Protein AF-A0A956AU16-F1 (afdb_monomer_lite)

Radius of gyration: 23.47 Å; chains: 1; bounding box: 39×71×50 Å

Foldseek 3Di:
DDDDDDDDDPDDPPPPPPDDDDDLAPAQVLVCVPPVVVSVVCCPDCQVVLQVPDDPVLLVDCVNCVRQAPDVVVVGGGNHPCVPVNRCNPQSDCCRVVPDD

Sequence (101 aa):
MRCTLPSLFALTLLSAAGAAVASDYIGVRQCKSCHEQAYKQWKQTPHARAAERLGPAERRDPRCTACHSTAVDDGLEGVQCEACHGPGRYYWPDAVMRDGH

pLDDT: mean 86.46, std 15.8, range [43.66, 98.5]

Structure (mmCIF, N/CA/C/O backbone):
data_AF-A0A956AU16-F1
#
_entry.id   AF-A0A956AU16-F1
#
loop_
_atom_site.group_PDB
_atom_site.id
_atom_site.type_symbol
_atom_site.label_atom_id
_atom_site.label_alt_id
_atom_site.label_comp_id
_atom_site.label_asym_id
_atom_site.label_entity_id
_atom_site.label_seq_id
_atom_site.pdbx_PDB_ins_code
_atom_site.Cartn_x
_atom_site.Cartn_y
_atom_site.Cartn_z
_atom_site.occupancy
_atom_site.B_iso_or_equiv
_atom_site.auth_seq_id
_atom_site.auth_comp_id
_atom_site.auth_asym_id
_atom_site.auth_atom_id
_atom_site.pdbx_PDB_model_num
ATOM 1 N N . MET A 1 1 ? -14.971 -65.635 -38.516 1.00 43.66 1 MET A N 1
ATOM 2 C CA . MET A 1 1 ? -13.905 -64.617 -38.400 1.00 43.66 1 MET A CA 1
ATOM 3 C C . MET A 1 1 ? -14.539 -63.367 -37.803 1.00 43.66 1 MET A C 1
ATOM 5 O O . MET A 1 1 ? -15.300 -62.704 -38.491 1.00 43.66 1 MET A O 1
ATOM 9 N N . ARG A 1 2 ? -14.381 -63.136 -36.495 1.00 48.81 2 ARG A N 1
ATOM 10 C CA . ARG A 1 2 ? -14.973 -61.996 -35.776 1.00 48.81 2 ARG A CA 1
ATOM 11 C C . ARG A 1 2 ? -13.819 -61.186 -35.188 1.00 48.81 2 ARG A C 1
ATOM 13 O O . ARG A 1 2 ? -13.165 -61.653 -34.265 1.00 48.81 2 ARG A O 1
ATOM 20 N N . CYS A 1 3 ? -13.547 -60.027 -35.779 1.00 45.09 3 CYS A N 1
ATOM 21 C CA . CYS A 1 3 ? -12.613 -59.036 -35.252 1.00 45.09 3 CYS A CA 1
ATOM 22 C C . CYS A 1 3 ? -13.258 -58.351 -34.044 1.00 45.09 3 CYS A C 1
ATOM 24 O O . CYS A 1 3 ? -14.207 -57.588 -34.202 1.00 45.09 3 CYS A O 1
ATOM 26 N N . THR A 1 4 ? -12.758 -58.623 -32.844 1.00 57.19 4 THR A N 1
ATOM 27 C CA . THR A 1 4 ? -13.057 -57.840 -31.641 1.00 57.19 4 THR A CA 1
ATOM 28 C C . THR A 1 4 ? -12.041 -56.705 -31.533 1.00 57.19 4 THR A C 1
ATOM 30 O O . THR A 1 4 ? -10.887 -56.941 -31.183 1.00 57.19 4 THR A O 1
ATOM 33 N N . LEU A 1 5 ? -12.459 -55.481 -31.863 1.00 54.22 5 LEU A N 1
ATOM 34 C CA . LEU A 1 5 ? -11.706 -54.253 -31.588 1.00 54.22 5 LEU A CA 1
ATOM 35 C C . LEU A 1 5 ? -11.885 -53.889 -30.105 1.00 54.22 5 LEU A C 1
ATOM 37 O O . LEU A 1 5 ? -13.030 -53.750 -29.667 1.00 54.22 5 LEU A O 1
ATOM 41 N N . PRO A 1 6 ? -10.810 -53.739 -29.312 1.00 56.31 6 PRO A N 1
ATOM 42 C CA . PRO A 1 6 ? -10.947 -53.293 -27.941 1.00 56.31 6 PRO A CA 1
ATOM 43 C C . PRO A 1 6 ? -11.197 -51.784 -27.922 1.00 56.31 6 PRO A C 1
ATOM 45 O O . PRO A 1 6 ? -10.434 -50.997 -28.473 1.00 56.31 6 PRO A O 1
ATOM 48 N N . SER A 1 7 ? -12.299 -51.418 -27.272 1.00 67.44 7 SER A N 1
ATOM 49 C CA . SER A 1 7 ? -12.385 -50.340 -26.286 1.00 67.44 7 SER A CA 1
ATOM 50 C C . SER A 1 7 ? -11.389 -49.185 -26.465 1.00 67.44 7 SER A C 1
ATOM 52 O O . SER A 1 7 ? -10.341 -49.140 -25.825 1.00 67.44 7 SER A O 1
ATOM 54 N N . LEU A 1 8 ? -11.764 -48.207 -27.281 1.00 65.25 8 LEU A N 1
ATOM 55 C CA . LEU A 1 8 ? -11.154 -46.883 -27.318 1.00 65.25 8 LEU A CA 1
ATOM 56 C C . LEU A 1 8 ? -12.297 -45.879 -27.237 1.00 65.25 8 LEU A C 1
ATOM 58 O O . LEU A 1 8 ? -13.112 -45.844 -28.146 1.00 65.25 8 LEU A O 1
ATOM 62 N N . PHE A 1 9 ? -12.389 -45.162 -26.118 1.00 59.28 9 PHE A N 1
ATOM 63 C CA . PHE A 1 9 ? -12.759 -43.742 -25.991 1.00 59.28 9 PHE A CA 1
ATOM 64 C C . PHE A 1 9 ? -13.051 -43.431 -24.512 1.00 59.28 9 PHE A C 1
ATOM 66 O O . PHE A 1 9 ? -14.166 -43.125 -24.106 1.00 59.28 9 PHE A O 1
ATOM 73 N N . ALA A 1 10 ? -12.009 -43.520 -23.684 1.00 66.69 10 ALA A N 1
ATOM 74 C CA . ALA A 1 10 ? -11.927 -42.726 -22.465 1.00 66.69 10 ALA A CA 1
ATOM 75 C C . ALA A 1 10 ? -11.125 -41.461 -22.815 1.00 66.69 10 ALA A C 1
ATOM 77 O O . ALA A 1 10 ? -9.900 -41.474 -22.792 1.00 66.69 10 ALA A O 1
ATOM 78 N N . LEU A 1 11 ? -11.812 -40.404 -23.244 1.00 64.94 11 LEU A N 1
ATOM 79 C CA . LEU A 1 11 ? -11.274 -39.066 -23.536 1.00 64.94 11 LEU A CA 1
ATOM 80 C C . LEU A 1 11 ? -12.517 -38.156 -23.544 1.00 64.94 11 LEU A C 1
ATOM 82 O O . LEU A 1 11 ? -13.467 -38.469 -24.246 1.00 64.94 11 LEU A O 1
ATOM 86 N N . THR A 1 12 ? -12.689 -37.092 -22.769 1.00 63.06 12 THR A N 1
ATOM 87 C CA . THR A 1 12 ? -11.768 -36.107 -22.199 1.00 63.06 12 THR A CA 1
ATOM 88 C C . THR A 1 12 ? -12.483 -35.428 -21.024 1.00 63.06 12 THR A C 1
ATOM 90 O O . THR A 1 12 ? -13.544 -34.834 -21.220 1.00 63.06 12 THR A O 1
ATOM 93 N N . LEU A 1 13 ? -11.898 -35.439 -19.824 1.00 65.44 13 LEU A N 1
ATOM 94 C CA . LEU A 1 13 ? -12.198 -34.430 -18.804 1.00 65.44 13 LEU A CA 1
ATOM 95 C C . LEU A 1 13 ? -11.580 -33.111 -19.285 1.00 65.44 13 LEU A C 1
ATOM 97 O O . LEU A 1 13 ? -10.377 -32.897 -19.149 1.00 65.44 13 LEU A O 1
ATOM 101 N N . LEU A 1 14 ? -12.389 -32.255 -19.908 1.00 62.84 14 LEU A N 1
ATOM 102 C CA . LEU A 1 14 ? -11.989 -30.893 -20.238 1.00 62.84 14 LEU A CA 1
ATOM 103 C C . LEU A 1 14 ? -12.020 -30.068 -18.945 1.00 62.84 14 LEU A C 1
ATOM 105 O O . LEU A 1 14 ? -13.037 -29.476 -18.590 1.00 62.84 14 LEU A O 1
ATOM 109 N N . SER A 1 15 ? -10.909 -30.076 -18.208 1.00 66.06 15 SER A N 1
ATOM 110 C CA . SER A 1 15 ? -10.701 -29.166 -17.084 1.00 66.06 15 SER A CA 1
ATOM 111 C C . SER A 1 15 ? -10.636 -27.735 -17.608 1.00 66.06 15 SER A C 1
ATOM 113 O O . SER A 1 15 ? -9.607 -27.298 -18.122 1.00 66.06 15 SER A O 1
ATOM 115 N N . ALA A 1 16 ? -11.731 -26.991 -17.462 1.00 64.56 16 ALA A N 1
ATOM 116 C CA . ALA A 1 16 ? -11.729 -25.541 -17.578 1.00 64.56 16 ALA A CA 1
ATOM 117 C C . ALA A 1 16 ? -11.035 -24.952 -16.338 1.00 64.56 16 ALA A C 1
ATOM 119 O O . ALA A 1 16 ? -11.681 -24.514 -15.388 1.00 64.56 16 ALA A O 1
ATOM 120 N N . ALA A 1 17 ? -9.703 -24.986 -16.320 1.00 63.78 17 ALA A N 1
ATOM 121 C CA . ALA A 1 17 ? -8.941 -24.150 -15.407 1.00 63.78 17 ALA A CA 1
ATOM 122 C C . ALA A 1 17 ? -9.141 -22.700 -15.864 1.00 63.78 17 ALA A C 1
ATOM 124 O O . ALA A 1 17 ? -8.607 -22.289 -16.894 1.00 63.78 17 ALA A O 1
ATOM 125 N N . GLY A 1 18 ? -9.978 -21.948 -15.144 1.00 60.56 18 GLY A N 1
ATOM 126 C CA . GLY A 1 18 ? -10.123 -20.515 -15.368 1.00 60.56 18 GLY A CA 1
ATOM 127 C C . GLY A 1 18 ? -8.749 -19.857 -15.279 1.00 60.56 18 GLY A C 1
ATOM 128 O O . GLY A 1 18 ? -8.035 -20.046 -14.295 1.00 60.56 18 GLY A O 1
ATOM 129 N N . ALA A 1 19 ? -8.355 -19.134 -16.326 1.00 62.41 19 ALA A N 1
ATOM 130 C CA . ALA A 1 19 ? -7.108 -18.388 -16.322 1.00 62.41 19 ALA A CA 1
ATOM 131 C C . ALA A 1 19 ? -7.182 -17.328 -15.215 1.00 62.41 19 ALA A C 1
ATOM 133 O O . ALA A 1 19 ? -7.999 -16.410 -15.284 1.00 62.41 19 ALA A O 1
ATOM 134 N N . ALA A 1 20 ? -6.349 -17.469 -14.185 1.00 64.25 20 ALA A N 1
ATOM 135 C CA . ALA A 1 20 ? -6.142 -16.405 -13.217 1.00 64.25 20 ALA A CA 1
ATOM 136 C C . ALA A 1 20 ? -5.520 -15.215 -13.960 1.00 64.25 20 ALA A C 1
ATOM 138 O O . ALA A 1 20 ? -4.443 -15.339 -14.548 1.00 64.25 20 ALA A O 1
ATOM 139 N N . VAL A 1 21 ? -6.221 -14.082 -13.978 1.00 70.00 21 VAL A N 1
ATOM 140 C CA . VAL A 1 21 ? -5.677 -12.836 -14.521 1.00 70.00 21 VAL A CA 1
ATOM 141 C C . VAL A 1 21 ? -4.593 -12.369 -13.557 1.00 70.00 21 VAL A C 1
ATOM 143 O O . VAL A 1 21 ? -4.850 -12.204 -12.367 1.00 70.00 21 VAL A O 1
ATOM 146 N N . ALA A 1 22 ? -3.367 -12.215 -14.055 1.00 78.94 22 ALA A N 1
ATOM 147 C CA . ALA A 1 22 ? -2.280 -11.662 -13.260 1.00 78.94 22 ALA A CA 1
ATOM 148 C C . ALA A 1 22 ? -2.596 -10.200 -12.915 1.00 78.94 22 ALA A C 1
ATOM 150 O O . ALA A 1 22 ? -2.954 -9.432 -13.808 1.00 78.94 22 ALA A O 1
ATOM 151 N N . SER A 1 23 ? -2.466 -9.838 -11.637 1.00 91.06 23 SER A N 1
ATOM 152 C CA . SER A 1 23 ? -2.650 -8.460 -11.183 1.00 91.06 23 SER A CA 1
ATOM 153 C C . SER A 1 23 ? -1.584 -7.530 -11.748 1.00 91.06 23 SER A C 1
ATOM 155 O O . SER A 1 23 ? -0.447 -7.935 -12.016 1.00 91.06 23 SER A O 1
ATOM 157 N N . ASP A 1 24 ? -1.957 -6.260 -11.878 1.00 94.81 24 ASP A N 1
ATOM 158 C CA . ASP A 1 24 ? -1.024 -5.199 -12.223 1.00 94.81 24 ASP A CA 1
ATOM 159 C C . ASP A 1 24 ? -0.172 -4.739 -11.045 1.00 94.81 24 ASP A C 1
ATOM 161 O O . ASP A 1 24 ? 0.900 -4.153 -11.242 1.00 94.81 24 ASP A O 1
ATOM 165 N N . TYR A 1 25 ? -0.624 -5.049 -9.834 1.00 96.44 25 TYR A N 1
ATOM 166 C CA . TYR A 1 25 ? 0.092 -4.759 -8.614 1.00 96.44 25 TYR A CA 1
ATOM 167 C C . TYR A 1 25 ? 1.066 -5.887 -8.273 1.00 96.44 25 TYR A C 1
ATOM 169 O O . TYR A 1 25 ? 0.733 -7.071 -8.317 1.00 96.44 25 TYR A O 1
ATOM 177 N N . ILE A 1 26 ? 2.288 -5.519 -7.899 1.00 95.56 26 ILE A N 1
ATOM 178 C CA . ILE A 1 26 ? 3.347 -6.472 -7.537 1.00 95.56 26 ILE A CA 1
ATOM 179 C C . ILE A 1 26 ? 3.540 -6.581 -6.023 1.00 95.56 26 ILE A C 1
ATOM 181 O O . ILE A 1 26 ? 4.125 -7.554 -5.548 1.00 95.56 26 ILE A O 1
ATOM 185 N N . GLY A 1 27 ? 3.065 -5.592 -5.266 1.00 96.56 27 GLY A N 1
ATOM 186 C CA . GLY A 1 27 ? 3.232 -5.485 -3.829 1.00 96.56 27 GLY A CA 1
ATOM 187 C C . GLY A 1 27 ? 4.569 -4.876 -3.399 1.00 96.56 27 GLY A C 1
ATOM 188 O O . GLY A 1 27 ? 5.631 -5.041 -4.000 1.00 96.56 27 GLY A O 1
ATOM 189 N N . VAL A 1 28 ? 4.541 -4.218 -2.242 1.00 97.12 28 VAL A N 1
ATOM 190 C CA . VAL A 1 28 ? 5.674 -3.491 -1.643 1.00 97.12 28 VAL A CA 1
ATOM 191 C C . VAL A 1 28 ? 6.929 -4.343 -1.382 1.00 97.12 28 VAL A C 1
ATOM 193 O O . VAL A 1 28 ? 8.033 -3.810 -1.243 1.00 97.12 28 VAL A O 1
ATOM 196 N N . ARG A 1 29 ? 6.797 -5.676 -1.301 1.00 95.88 29 ARG A N 1
ATOM 197 C CA . ARG A 1 29 ? 7.941 -6.579 -1.081 1.00 95.88 29 ARG A CA 1
ATOM 198 C C . ARG A 1 29 ? 8.884 -6.616 -2.280 1.00 95.88 29 ARG A C 1
ATOM 200 O O . ARG A 1 29 ? 10.087 -6.744 -2.075 1.00 95.88 29 ARG A O 1
ATOM 207 N N . GLN A 1 30 ? 8.354 -6.467 -3.486 1.00 95.19 30 GLN A N 1
ATOM 208 C CA . GLN A 1 30 ? 9.117 -6.414 -4.722 1.00 95.19 30 GLN A CA 1
ATOM 209 C C . GLN A 1 30 ? 9.874 -5.088 -4.762 1.00 95.19 30 GLN A C 1
ATOM 211 O O . GLN A 1 30 ? 11.093 -5.078 -4.873 1.00 95.19 30 GLN A O 1
ATOM 216 N N . CYS A 1 31 ? 9.202 -3.974 -4.466 1.00 95.00 31 CYS A N 1
ATOM 217 C CA . CYS A 1 31 ? 9.851 -2.668 -4.341 1.00 95.00 31 CYS A CA 1
ATOM 218 C C . CYS A 1 31 ? 11.014 -2.689 -3.329 1.00 95.00 31 CYS A C 1
ATOM 220 O O . CYS A 1 31 ? 12.075 -2.120 -3.582 1.00 95.00 31 CYS A O 1
ATOM 222 N N . LYS A 1 32 ? 10.846 -3.376 -2.187 1.00 95.94 32 LYS A N 1
ATOM 223 C CA . LYS A 1 32 ? 11.864 -3.489 -1.127 1.00 95.94 32 LYS A CA 1
ATOM 224 C C . LYS A 1 32 ? 13.191 -4.071 -1.619 1.00 95.94 32 LYS A C 1
ATOM 226 O O . LYS A 1 32 ? 14.224 -3.678 -1.079 1.00 95.94 32 LYS A O 1
ATOM 231 N N . SER A 1 33 ? 13.196 -5.001 -2.579 1.00 93.19 33 SER A N 1
ATOM 232 C CA . SER A 1 33 ? 14.438 -5.681 -2.979 1.00 93.19 33 SER A CA 1
ATOM 233 C C . SER A 1 33 ? 15.463 -4.733 -3.600 1.00 93.19 33 SER A C 1
ATOM 235 O O . SER A 1 33 ? 16.656 -5.019 -3.546 1.00 93.19 33 SER A O 1
ATOM 237 N N . CYS A 1 34 ? 15.017 -3.598 -4.147 1.00 92.56 34 CYS A N 1
ATOM 238 C CA . CYS A 1 34 ? 15.891 -2.539 -4.659 1.00 92.56 34 CYS A CA 1
ATOM 239 C C . CYS A 1 34 ? 15.779 -1.231 -3.855 1.00 92.56 34 CYS A C 1
ATOM 241 O O . CYS A 1 34 ? 16.763 -0.508 -3.723 1.00 92.56 34 CYS A O 1
ATOM 243 N N . HIS A 1 35 ? 14.623 -0.947 -3.245 1.00 94.25 35 HIS A N 1
ATOM 244 C CA . HIS A 1 35 ? 14.350 0.276 -2.480 1.00 94.25 35 HIS A CA 1
ATOM 245 C C . HIS A 1 35 ? 14.214 0.017 -0.972 1.00 94.25 35 HIS A C 1
ATOM 247 O O . HIS A 1 35 ? 13.241 0.419 -0.330 1.00 94.25 35 HIS A O 1
ATOM 253 N N . GLU A 1 36 ? 15.203 -0.646 -0.372 1.00 97.06 36 GLU A N 1
ATOM 254 C CA . GLU A 1 36 ? 15.142 -1.052 1.038 1.00 97.06 36 GLU A CA 1
ATOM 255 C C . GLU A 1 36 ? 14.975 0.138 2.002 1.00 97.06 36 GLU A C 1
ATOM 257 O O . GLU A 1 36 ? 14.204 0.068 2.962 1.00 97.06 36 GLU A O 1
ATOM 262 N N . GLN A 1 37 ? 15.676 1.248 1.755 1.00 98.06 37 GLN A N 1
ATOM 263 C CA . GLN A 1 37 ? 15.613 2.432 2.618 1.00 98.06 37 GLN A CA 1
ATOM 264 C C . GLN A 1 37 ? 14.227 3.087 2.582 1.00 98.06 37 GLN A C 1
ATOM 266 O O . GLN A 1 37 ? 13.658 3.367 3.637 1.00 98.06 37 GLN A O 1
ATOM 271 N N . ALA A 1 38 ? 13.654 3.261 1.387 1.00 97.81 38 ALA A N 1
ATOM 272 C CA . ALA A 1 38 ? 12.303 3.791 1.226 1.00 97.81 38 ALA A CA 1
ATOM 273 C C . ALA A 1 38 ? 11.265 2.856 1.860 1.00 97.81 38 ALA A C 1
ATOM 275 O O . ALA A 1 38 ? 10.382 3.317 2.577 1.00 97.81 38 ALA A O 1
ATOM 276 N N . TYR A 1 39 ? 11.421 1.538 1.694 1.00 98.31 39 TYR A N 1
ATOM 277 C CA . TYR A 1 39 ? 10.575 0.552 2.365 1.00 98.31 39 TYR A CA 1
ATOM 278 C C . TYR A 1 39 ? 10.617 0.700 3.894 1.00 98.31 39 TYR A C 1
ATOM 280 O O . TYR A 1 39 ? 9.572 0.691 4.545 1.00 98.31 39 TYR A O 1
ATOM 288 N N . LYS A 1 40 ? 11.812 0.851 4.485 1.00 98.38 40 LYS A N 1
ATOM 289 C CA . LYS A 1 40 ? 11.971 1.034 5.939 1.00 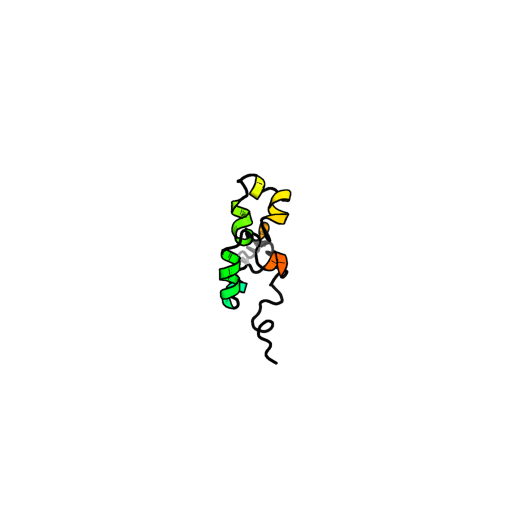98.38 40 LYS A CA 1
ATOM 290 C C . LYS A 1 40 ? 11.258 2.294 6.430 1.00 98.38 40 LYS A C 1
ATOM 292 O O . LYS A 1 40 ? 10.609 2.236 7.471 1.00 98.38 40 LYS A O 1
ATOM 297 N N . GLN A 1 41 ? 11.341 3.387 5.674 1.00 98.38 41 GLN A N 1
ATOM 298 C CA . GLN A 1 41 ? 10.642 4.634 5.990 1.00 98.38 41 GLN A CA 1
ATOM 299 C C . GLN A 1 41 ? 9.125 4.471 5.854 1.00 98.38 41 GLN A C 1
ATOM 301 O O . GLN A 1 41 ? 8.392 4.731 6.805 1.00 98.38 41 GLN A O 1
ATOM 306 N N . TRP A 1 42 ? 8.652 3.951 4.716 1.00 98.50 42 TRP A N 1
ATOM 307 C CA . TRP A 1 42 ? 7.235 3.683 4.467 1.00 98.50 42 TRP A CA 1
ATOM 308 C C . TRP A 1 42 ? 6.618 2.830 5.578 1.00 98.50 42 TRP A C 1
ATOM 310 O O . TRP A 1 42 ? 5.568 3.192 6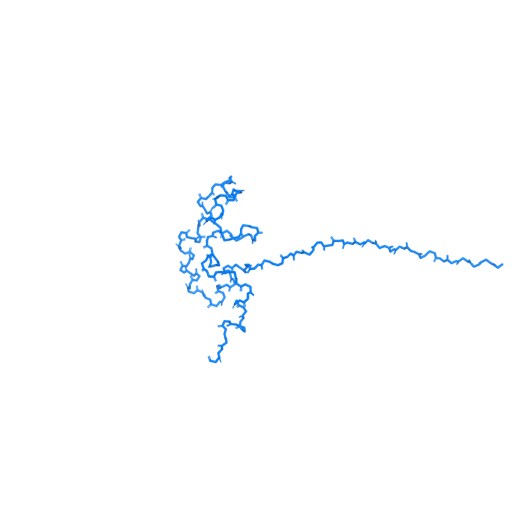.104 1.00 98.50 42 TRP A O 1
ATOM 320 N N . LYS A 1 43 ? 7.298 1.761 6.014 1.00 97.88 43 LYS A N 1
ATOM 321 C CA . LYS A 1 43 ? 6.806 0.842 7.053 1.00 97.88 43 LYS A CA 1
ATOM 322 C C . LYS A 1 43 ? 6.505 1.539 8.389 1.00 97.88 43 LYS A C 1
ATOM 324 O O . LYS A 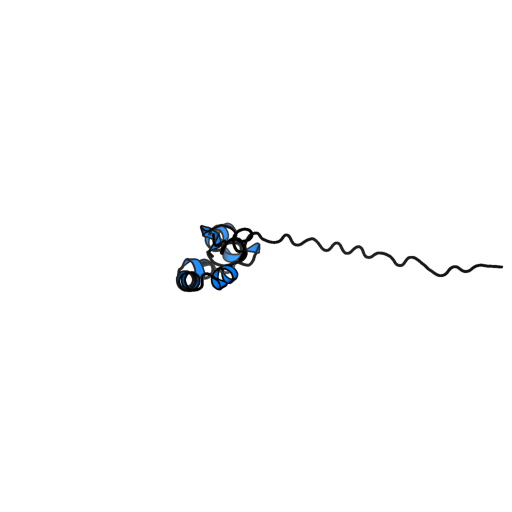1 43 ? 5.703 1.042 9.175 1.00 97.88 43 LYS A O 1
ATOM 329 N N . GLN A 1 44 ? 7.136 2.679 8.662 1.00 97.81 44 GLN A N 1
ATOM 330 C CA . GLN A 1 44 ? 6.905 3.457 9.881 1.00 97.81 44 GLN A CA 1
ATOM 331 C C . GLN A 1 44 ? 5.718 4.423 9.757 1.00 97.81 44 GLN A C 1
ATOM 333 O O . GLN A 1 44 ? 5.228 4.937 10.764 1.00 97.81 44 GLN A O 1
ATOM 338 N N . THR A 1 45 ? 5.213 4.659 8.548 1.00 98.12 45 THR A N 1
ATOM 339 C CA . THR A 1 45 ? 4.125 5.610 8.306 1.00 98.12 45 THR A CA 1
ATOM 340 C C . THR A 1 45 ? 2.757 5.058 8.736 1.00 98.12 45 THR A C 1
ATOM 342 O O . THR A 1 45 ? 2.580 3.845 8.893 1.00 98.12 45 THR A O 1
ATOM 345 N N . PRO A 1 46 ? 1.750 5.931 8.914 1.00 98.38 46 PRO A N 1
ATOM 346 C CA . PRO A 1 46 ? 0.356 5.511 9.031 1.00 98.38 46 PRO A CA 1
ATOM 347 C C . PRO A 1 46 ? -0.166 4.795 7.779 1.00 98.38 46 PRO A C 1
ATOM 349 O O . PRO A 1 46 ? -1.004 3.914 7.907 1.00 98.38 46 PRO A O 1
ATOM 352 N N . HIS A 1 47 ? 0.347 5.123 6.589 1.00 98.06 47 HIS A N 1
ATOM 353 C CA . HIS A 1 47 ? -0.064 4.501 5.326 1.00 98.06 47 HIS A CA 1
ATOM 354 C C . HIS A 1 47 ? 0.223 2.999 5.291 1.00 98.06 47 HIS A C 1
ATOM 356 O O . HIS A 1 47 ? -0.678 2.214 4.998 1.00 98.06 47 HIS A O 1
ATOM 362 N N . ALA A 1 48 ? 1.416 2.580 5.719 1.00 98.12 48 ALA A N 1
ATOM 363 C CA . ALA A 1 48 ? 1.739 1.158 5.853 1.00 98.12 48 ALA A CA 1
ATOM 364 C C . ALA A 1 48 ? 0.818 0.409 6.832 1.00 98.12 48 ALA A C 1
ATOM 366 O O . ALA A 1 48 ? 0.645 -0.799 6.716 1.00 98.12 48 ALA A O 1
ATOM 367 N N . ARG A 1 49 ? 0.220 1.133 7.784 1.00 97.56 49 ARG A N 1
ATOM 368 C CA . ARG A 1 49 ? -0.644 0.608 8.848 1.00 97.56 49 ARG A CA 1
ATOM 369 C C . ARG A 1 49 ? -2.117 0.965 8.644 1.00 97.56 49 ARG A C 1
ATOM 371 O O . ARG A 1 49 ? -2.920 0.808 9.560 1.00 97.56 49 ARG A O 1
ATOM 378 N N . ALA A 1 50 ? -2.499 1.463 7.466 1.0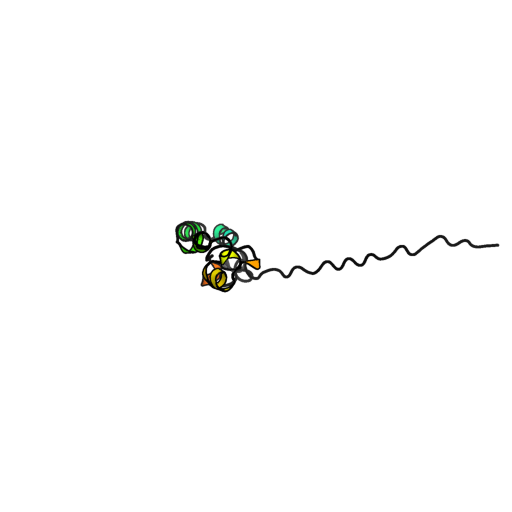0 98.12 50 ALA A N 1
ATOM 379 C CA . ALA A 1 50 ? -3.834 2.019 7.254 1.00 98.12 50 ALA A CA 1
ATOM 380 C C . ALA A 1 50 ? -4.938 0.977 7.499 1.00 98.12 50 ALA A C 1
ATOM 382 O O . ALA A 1 50 ? -5.935 1.288 8.152 1.00 98.12 50 ALA A O 1
ATOM 383 N N . ALA A 1 51 ? -4.731 -0.271 7.069 1.00 96.62 51 ALA A N 1
ATOM 384 C CA . ALA A 1 51 ? -5.677 -1.368 7.278 1.00 96.62 51 ALA A CA 1
ATOM 385 C C . ALA A 1 51 ? -5.848 -1.764 8.759 1.00 96.62 51 ALA A C 1
ATOM 387 O O . ALA A 1 51 ? -6.897 -2.282 9.141 1.00 96.62 51 ALA A O 1
ATOM 388 N N . GLU A 1 52 ? -4.866 -1.476 9.623 1.00 96.81 52 GLU A N 1
ATOM 389 C CA . GLU A 1 52 ? -4.957 -1.747 11.067 1.00 96.81 52 GLU A CA 1
ATOM 390 C C . GLU A 1 52 ? -6.026 -0.883 11.749 1.00 96.81 52 GLU A C 1
ATOM 392 O O . GLU A 1 52 ? -6.523 -1.243 12.813 1.00 96.81 52 GLU A O 1
ATOM 397 N N . ARG A 1 53 ? -6.405 0.245 11.132 1.00 97.12 53 ARG A N 1
ATOM 398 C CA . ARG A 1 53 ? -7.467 1.130 11.630 1.00 97.12 53 ARG A CA 1
ATOM 399 C C . ARG A 1 53 ? -8.873 0.637 11.310 1.00 97.12 53 ARG A C 1
ATOM 401 O O . ARG A 1 53 ? -9.814 1.183 11.870 1.00 97.12 53 ARG A O 1
ATOM 408 N N . LEU A 1 54 ? -9.003 -0.361 10.436 1.00 97.25 54 LEU A N 1
ATOM 409 C CA . LEU A 1 54 ? -10.291 -0.912 10.042 1.00 97.25 54 LEU A CA 1
ATOM 410 C C . LEU A 1 54 ? -10.670 -2.118 10.901 1.00 97.25 54 LEU A C 1
ATOM 412 O O . LEU A 1 54 ? -9.895 -3.075 11.048 1.00 97.25 54 LEU A O 1
ATOM 416 N N . GLY A 1 55 ? -11.906 -2.102 11.391 1.00 97.44 55 GLY A N 1
ATOM 417 C CA . GLY A 1 55 ? -12.561 -3.250 11.996 1.00 97.44 55 GLY A CA 1
ATOM 418 C C . GLY A 1 55 ? -12.946 -4.326 10.965 1.00 97.44 55 GLY A C 1
ATOM 419 O O . GLY A 1 55 ? -12.904 -4.099 9.753 1.00 97.44 55 GLY A O 1
ATOM 420 N N . PRO A 1 56 ? -13.375 -5.521 11.412 1.00 95.50 56 PRO A N 1
ATOM 421 C CA . PRO A 1 56 ? -13.647 -6.648 10.513 1.00 95.50 56 PRO A CA 1
ATOM 422 C C . PRO A 1 56 ? -14.750 -6.405 9.474 1.00 95.50 56 PRO A C 1
ATOM 424 O O . PRO A 1 56 ? -14.750 -7.037 8.419 1.00 95.50 56 PRO A O 1
ATOM 427 N N . ALA A 1 57 ? -15.742 -5.563 9.773 1.00 97.06 57 ALA A N 1
ATOM 428 C CA . ALA A 1 57 ? -16.782 -5.206 8.806 1.00 97.06 57 ALA A CA 1
ATOM 429 C C . ALA A 1 57 ? -16.231 -4.248 7.737 1.00 97.06 57 ALA A C 1
ATOM 431 O O . ALA A 1 57 ? -16.403 -4.491 6.549 1.00 97.06 57 ALA A O 1
ATOM 432 N N . GLU A 1 58 ? -15.488 -3.228 8.163 1.00 97.62 58 GLU A N 1
ATOM 433 C CA . GLU A 1 58 ? -14.911 -2.195 7.296 1.00 97.62 58 GLU A CA 1
ATOM 434 C C . GLU A 1 58 ? -13.861 -2.760 6.335 1.00 97.62 58 GLU A C 1
ATOM 436 O O . GLU A 1 58 ? -13.793 -2.345 5.185 1.00 97.62 58 GLU A O 1
ATOM 441 N N . ARG A 1 59 ? -13.091 -3.774 6.751 1.00 94.31 59 ARG A N 1
ATOM 442 C CA . ARG A 1 59 ? -12.144 -4.475 5.859 1.00 94.31 59 ARG A CA 1
ATOM 443 C C . ARG A 1 59 ? -12.807 -5.171 4.668 1.00 94.31 59 ARG A C 1
ATOM 445 O O . ARG A 1 59 ? -12.114 -5.541 3.730 1.00 94.31 59 ARG A O 1
ATOM 452 N N . ARG A 1 60 ? -14.125 -5.377 4.714 1.00 93.19 60 ARG A N 1
ATOM 453 C CA . ARG A 1 60 ? -14.924 -5.968 3.630 1.00 93.19 60 ARG A CA 1
ATOM 454 C C . ARG A 1 60 ? -15.782 -4.932 2.905 1.00 93.19 60 ARG A C 1
ATOM 456 O O . ARG A 1 60 ? -16.516 -5.299 1.995 1.00 93.19 60 ARG A O 1
ATOM 463 N N . ASP A 1 61 ? -15.711 -3.666 3.309 1.00 96.94 61 ASP A N 1
ATOM 464 C CA . ASP A 1 61 ? -16.491 -2.583 2.727 1.00 96.94 61 ASP A CA 1
ATOM 465 C C . ASP A 1 61 ? -15.629 -1.786 1.733 1.00 96.94 61 ASP A C 1
ATOM 467 O O . ASP A 1 61 ? -14.684 -1.109 2.156 1.00 96.94 61 ASP A O 1
ATOM 471 N N . PRO A 1 62 ? -15.957 -1.804 0.426 1.00 96.38 62 PRO A N 1
ATOM 472 C CA . PRO A 1 62 ? -15.228 -1.053 -0.594 1.00 96.38 62 PRO A CA 1
ATOM 473 C C . PRO A 1 62 ? -15.090 0.440 -0.289 1.00 96.38 62 PRO A C 1
ATOM 475 O O . PRO A 1 62 ? -14.110 1.065 -0.685 1.00 96.38 62 PRO A O 1
ATOM 478 N N . ARG A 1 63 ? -16.039 1.027 0.453 1.00 97.69 63 ARG A N 1
ATOM 479 C CA . ARG A 1 63 ? -15.995 2.446 0.840 1.00 97.69 63 ARG A CA 1
ATOM 480 C C . ARG A 1 63 ? -14.826 2.755 1.773 1.00 97.69 63 ARG A C 1
ATOM 482 O O . ARG A 1 63 ? -14.327 3.875 1.773 1.00 97.69 63 ARG A O 1
ATOM 489 N N . CYS A 1 64 ? -14.398 1.776 2.566 1.00 97.88 64 CYS A N 1
ATOM 490 C CA . CYS A 1 64 ? -13.263 1.893 3.474 1.00 97.88 64 CYS A CA 1
ATOM 491 C C . CYS A 1 64 ? -11.970 1.450 2.784 1.00 97.88 64 CYS A C 1
ATOM 493 O O . CYS A 1 64 ? -10.936 2.118 2.882 1.00 97.88 64 CYS A O 1
ATOM 495 N N . THR A 1 65 ? -12.017 0.324 2.071 1.00 96.31 65 THR A N 1
ATOM 496 C CA . THR A 1 65 ? -10.822 -0.269 1.466 1.00 96.31 65 THR A CA 1
ATOM 497 C C . THR A 1 65 ? -10.288 0.533 0.286 1.00 96.31 65 THR A C 1
ATOM 499 O O . THR A 1 65 ? -9.081 0.500 0.072 1.00 96.31 65 THR A O 1
ATOM 502 N N . ALA A 1 66 ? -11.123 1.346 -0.375 1.00 95.62 66 ALA A N 1
ATOM 503 C CA . ALA A 1 66 ? -10.692 2.298 -1.402 1.00 95.62 66 ALA A CA 1
ATOM 504 C C . ALA A 1 66 ? -9.588 3.266 -0.932 1.00 95.62 66 ALA A C 1
ATOM 506 O O . ALA A 1 66 ? -8.826 3.764 -1.755 1.00 95.62 66 ALA A O 1
ATOM 507 N N . CYS A 1 67 ? -9.494 3.531 0.378 1.00 97.00 67 CYS A N 1
ATOM 508 C CA . CYS A 1 67 ? -8.479 4.421 0.952 1.00 97.00 67 CYS A CA 1
ATOM 509 C C . CYS A 1 67 ? -7.494 3.707 1.889 1.00 97.00 67 CYS A C 1
ATOM 511 O O . CYS A 1 67 ? -6.392 4.200 2.111 1.00 97.00 67 CYS A O 1
ATOM 513 N N . HIS A 1 68 ? -7.881 2.582 2.492 1.00 97.88 68 HIS A N 1
ATOM 514 C CA . HIS A 1 68 ? -7.083 1.896 3.520 1.00 97.88 68 HIS A CA 1
ATOM 515 C C . HIS A 1 68 ? -6.322 0.665 3.005 1.00 97.88 68 HIS A C 1
ATOM 517 O O . HIS A 1 68 ? -5.648 -0.020 3.780 1.00 97.88 68 HIS A O 1
ATOM 523 N N . SER A 1 69 ? -6.414 0.384 1.709 1.00 97.12 69 SER A N 1
ATOM 524 C CA . SER A 1 69 ? -5.701 -0.683 1.014 1.00 97.12 69 SER A CA 1
ATOM 525 C C . SER A 1 69 ? -5.323 -0.209 -0.388 1.00 97.12 69 SER A C 1
ATOM 527 O O . SER A 1 69 ? -5.976 0.667 -0.947 1.00 97.12 69 SER A O 1
ATOM 529 N N . THR A 1 70 ? -4.253 -0.766 -0.950 1.00 97.38 70 THR A N 1
ATOM 530 C CA . THR A 1 70 ? -3.882 -0.522 -2.348 1.00 97.38 70 THR A CA 1
ATOM 531 C C . THR A 1 70 ? -4.678 -1.397 -3.305 1.00 97.38 70 THR A C 1
ATOM 533 O O . THR A 1 70 ? -5.164 -0.894 -4.311 1.00 97.38 70 THR A O 1
ATOM 536 N N . ALA A 1 71 ? -4.820 -2.686 -2.992 1.00 95.56 71 ALA A N 1
ATOM 537 C CA . ALA A 1 71 ? -5.597 -3.628 -3.789 1.00 95.56 71 ALA A CA 1
ATOM 538 C C . ALA A 1 71 ? -6.018 -4.818 -2.915 1.00 95.56 71 ALA A C 1
ATOM 540 O O . ALA A 1 71 ? -5.234 -5.734 -2.659 1.00 95.56 71 ALA A O 1
ATOM 541 N N . VAL A 1 72 ? -7.251 -4.789 -2.404 1.00 93.00 72 VAL A N 1
ATOM 542 C CA . VAL A 1 72 ? -7.757 -5.825 -1.484 1.00 93.00 72 VAL A CA 1
ATOM 543 C C . VAL A 1 72 ? -7.864 -7.197 -2.132 1.00 93.00 72 VAL A C 1
ATOM 545 O O . VAL A 1 72 ? -7.537 -8.191 -1.486 1.00 93.00 72 VAL A O 1
ATOM 548 N N . ASP A 1 73 ? -8.253 -7.244 -3.404 1.00 91.62 73 ASP A N 1
ATOM 549 C CA . ASP A 1 73 ? -8.411 -8.495 -4.150 1.00 91.62 73 ASP A CA 1
ATOM 550 C C . ASP A 1 73 ? -7.059 -9.190 -4.390 1.00 91.62 73 ASP A C 1
ATOM 552 O O . ASP A 1 73 ? -6.997 -10.412 -4.506 1.00 91.62 73 ASP A O 1
ATOM 556 N N . ASP A 1 74 ? -5.966 -8.422 -4.339 1.00 93.44 74 ASP A N 1
ATOM 557 C CA . ASP A 1 74 ? -4.584 -8.905 -4.427 1.00 93.44 74 ASP A CA 1
ATOM 558 C C . ASP A 1 74 ? -3.947 -9.169 -3.051 1.00 93.44 74 ASP A C 1
ATOM 560 O O . ASP A 1 74 ? -2.758 -9.485 -2.943 1.00 93.44 74 ASP A O 1
ATOM 564 N N . GLY A 1 75 ? -4.712 -9.010 -1.966 1.00 93.31 75 GLY A N 1
ATOM 565 C CA . GLY A 1 75 ? -4.212 -9.132 -0.596 1.00 93.31 75 GLY A CA 1
ATOM 566 C C . GLY A 1 75 ? -3.243 -8.015 -0.189 1.00 93.31 75 GLY A C 1
ATOM 567 O O . GLY A 1 75 ? -2.464 -8.177 0.755 1.00 93.31 75 GLY A O 1
ATOM 568 N N . LEU A 1 76 ? -3.261 -6.876 -0.889 1.00 96.12 76 LEU A N 1
ATOM 569 C CA . LEU A 1 76 ? -2.390 -5.733 -0.626 1.00 96.12 76 LEU A CA 1
ATOM 570 C C . LEU A 1 76 ? -3.026 -4.786 0.393 1.00 96.12 76 LEU A C 1
ATOM 572 O O . LEU A 1 76 ? -3.523 -3.702 0.073 1.00 96.12 76 LEU A O 1
ATOM 576 N N . GLU A 1 77 ? -2.996 -5.208 1.654 1.00 94.56 77 GLU A N 1
ATOM 577 C CA . GLU A 1 77 ? -3.435 -4.393 2.787 1.00 94.56 77 GLU A CA 1
ATOM 578 C C . GLU A 1 77 ? -2.533 -3.164 3.000 1.00 94.56 77 GLU A C 1
ATOM 580 O O . GLU A 1 77 ? -1.328 -3.188 2.717 1.00 94.56 77 GLU A O 1
ATOM 585 N N . GLY A 1 78 ? -3.128 -2.092 3.535 1.00 97.31 78 GLY A N 1
ATOM 586 C CA . GLY A 1 78 ? -2.463 -0.809 3.749 1.00 97.31 78 GLY A CA 1
ATOM 587 C C . GLY A 1 78 ? -2.276 -0.009 2.459 1.00 97.31 78 GLY A C 1
ATOM 588 O O . GLY A 1 78 ? -2.410 -0.524 1.352 1.00 97.31 78 GLY A O 1
ATOM 589 N N . VAL A 1 79 ? -1.943 1.271 2.603 1.00 98.31 79 VAL A N 1
ATOM 590 C CA . VAL A 1 79 ? -1.567 2.130 1.475 1.00 98.31 79 VAL A CA 1
ATOM 591 C C . VAL A 1 79 ? -0.099 1.850 1.151 1.00 98.31 79 VAL A C 1
ATOM 593 O O . VAL A 1 79 ? 0.812 2.367 1.804 1.00 98.31 79 VAL A O 1
ATOM 596 N N . GLN A 1 80 ? 0.130 0.959 0.190 1.00 98.06 80 GLN A N 1
ATOM 597 C CA . GLN A 1 80 ? 1.446 0.544 -0.297 1.00 98.06 80 GLN A CA 1
ATOM 598 C C . GLN A 1 80 ? 2.038 1.548 -1.296 1.00 98.06 80 GLN A C 1
ATOM 600 O O . GLN A 1 80 ? 1.429 2.562 -1.628 1.00 98.06 80 GLN A O 1
ATOM 605 N N . CYS A 1 81 ? 3.248 1.260 -1.789 1.00 97.94 81 CYS A N 1
ATOM 606 C CA . CYS A 1 81 ? 3.952 2.095 -2.767 1.00 97.94 81 CYS A CA 1
ATOM 607 C C . CYS A 1 81 ? 3.088 2.404 -3.997 1.00 97.94 81 CYS A C 1
ATOM 609 O O . CYS A 1 81 ? 3.035 3.539 -4.460 1.00 97.94 81 CYS A O 1
ATOM 611 N N . GLU A 1 82 ? 2.391 1.390 -4.500 1.00 97.56 82 GLU A N 1
ATOM 612 C CA . GLU A 1 82 ? 1.680 1.433 -5.779 1.00 97.56 82 GLU A CA 1
ATOM 613 C C . GLU A 1 82 ? 0.378 2.247 -5.724 1.00 97.56 82 GLU A C 1
ATOM 615 O O . GLU A 1 82 ? -0.151 2.619 -6.767 1.00 97.56 82 GLU A O 1
ATOM 620 N N . ALA A 1 83 ? -0.101 2.621 -4.529 1.00 97.12 83 ALA A N 1
ATOM 621 C CA . ALA A 1 83 ? -1.185 3.598 -4.393 1.00 97.12 83 ALA A CA 1
ATOM 622 C C . ALA A 1 83 ? -0.762 5.015 -4.825 1.00 97.12 83 ALA A C 1
ATOM 624 O O . ALA A 1 83 ? -1.608 5.809 -5.224 1.00 97.12 83 ALA A O 1
ATOM 625 N N . CYS A 1 84 ? 0.538 5.329 -4.755 1.00 97.19 84 CYS A N 1
ATOM 626 C CA . CYS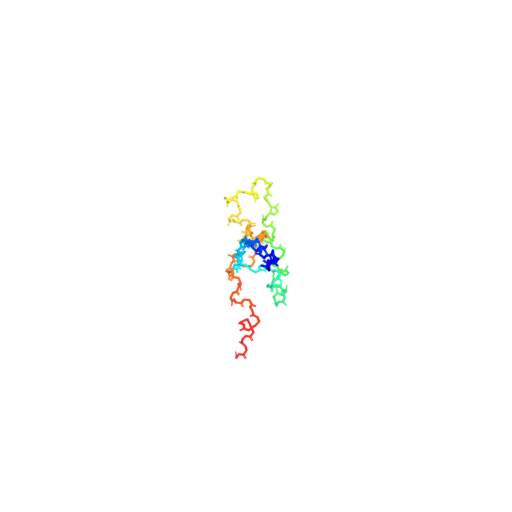 A 1 84 ? 1.086 6.621 -5.181 1.00 97.19 84 CYS A CA 1
ATOM 627 C C . CYS A 1 84 ? 1.933 6.511 -6.457 1.00 97.19 84 CYS A C 1
ATOM 629 O O . CYS A 1 84 ? 1.935 7.428 -7.270 1.00 97.19 84 CYS A O 1
ATOM 631 N N . HIS A 1 85 ? 2.666 5.408 -6.626 1.00 95.38 85 HIS A N 1
ATOM 632 C CA . HIS A 1 85 ? 3.591 5.195 -7.747 1.00 95.38 85 HIS A CA 1
ATOM 633 C C . HIS A 1 85 ? 2.963 4.451 -8.936 1.00 95.38 85 HIS A C 1
ATOM 635 O O . HIS A 1 85 ? 3.616 4.283 -9.962 1.00 95.38 85 HIS A O 1
ATOM 641 N N . GLY A 1 86 ? 1.698 4.047 -8.813 1.00 95.25 86 GLY A N 1
ATOM 642 C CA . GLY A 1 86 ? 1.004 3.232 -9.802 1.00 95.25 86 GLY A CA 1
ATOM 643 C C . GLY A 1 86 ? 1.381 1.745 -9.727 1.00 95.25 86 GLY A C 1
ATOM 644 O O . GLY A 1 86 ? 2.275 1.373 -8.966 1.00 95.25 86 GLY A O 1
ATOM 645 N N . PRO A 1 87 ? 0.686 0.881 -10.487 1.00 95.94 87 PRO A N 1
ATOM 646 C CA . PRO A 1 87 ? 0.934 -0.559 -10.487 1.00 95.94 87 PRO A CA 1
ATOM 647 C C . PRO A 1 87 ? 2.296 -0.913 -11.096 1.00 95.94 87 PRO A C 1
ATOM 649 O O . PRO A 1 87 ? 2.650 -0.462 -12.189 1.00 95.94 87 PRO A O 1
ATOM 652 N N . GLY A 1 88 ? 3.061 -1.747 -10.395 1.00 94.94 88 GLY A N 1
ATOM 653 C CA . GLY A 1 88 ? 4.467 -2.005 -10.678 1.00 94.94 88 GLY A CA 1
ATOM 654 C C . GLY A 1 88 ? 4.755 -2.936 -11.849 1.00 94.94 88 GLY A C 1
ATOM 655 O O . GLY A 1 88 ? 5.901 -2.968 -12.293 1.00 94.94 88 GLY A O 1
ATOM 656 N N . ARG A 1 89 ? 3.773 -3.685 -12.376 1.00 93.94 89 ARG A N 1
ATOM 657 C CA . ARG A 1 89 ? 4.021 -4.811 -13.308 1.00 93.94 89 ARG A CA 1
ATOM 658 C C . ARG A 1 89 ? 4.960 -4.499 -14.480 1.00 93.94 89 ARG A C 1
ATOM 660 O O . ARG A 1 89 ? 5.682 -5.388 -14.921 1.00 93.94 89 ARG A O 1
ATOM 667 N N . TYR A 1 90 ? 4.938 -3.267 -14.989 1.00 89.62 90 TYR A N 1
ATOM 668 C CA . TYR A 1 90 ? 5.680 -2.876 -16.188 1.00 89.62 90 TYR A CA 1
ATOM 669 C C . TYR A 1 90 ? 6.997 -2.172 -15.897 1.00 89.62 90 TYR A C 1
ATOM 671 O O . TYR A 1 90 ? 7.880 -2.212 -16.746 1.00 89.62 90 TYR A O 1
ATOM 679 N N . TYR A 1 91 ? 7.136 -1.535 -14.733 1.00 89.19 91 TYR A N 1
ATOM 680 C CA . TYR A 1 91 ? 8.338 -0.769 -14.419 1.00 89.19 91 TYR A CA 1
ATOM 681 C C . TYR A 1 91 ? 9.225 -1.441 -13.381 1.00 89.19 91 TYR A C 1
ATOM 683 O O . TYR A 1 91 ? 10.402 -1.159 -13.377 1.00 89.19 91 TYR A O 1
ATOM 691 N N . TRP A 1 92 ? 8.723 -2.351 -12.541 1.00 89.62 92 TRP A N 1
ATOM 692 C CA . TRP A 1 92 ? 9.550 -3.078 -11.569 1.00 89.62 92 TRP A CA 1
ATOM 693 C C . TRP A 1 92 ? 10.697 -3.920 -12.143 1.00 89.62 92 TRP A C 1
ATOM 695 O O . TRP A 1 92 ? 11.707 -4.026 -11.439 1.00 89.62 92 TRP A O 1
ATOM 705 N N . PRO A 1 93 ? 10.566 -4.574 -13.320 1.00 88.69 93 PRO A N 1
ATOM 706 C CA . PRO A 1 93 ? 11.611 -5.455 -13.814 1.00 88.69 93 PRO A CA 1
ATOM 707 C C . PRO A 1 93 ? 12.974 -4.769 -13.827 1.00 88.69 93 PRO A C 1
ATOM 709 O O . PRO A 1 93 ? 13.096 -3.584 -14.133 1.00 88.69 93 PRO A O 1
ATOM 712 N N . ASP A 1 94 ? 14.006 -5.541 -13.500 1.00 84.31 94 ASP A N 1
ATOM 713 C CA . ASP A 1 94 ? 15.372 -5.032 -13.384 1.00 84.31 94 ASP A CA 1
ATOM 714 C C . ASP A 1 94 ? 15.819 -4.315 -14.665 1.00 84.31 94 ASP A C 1
ATOM 716 O O . ASP A 1 94 ? 16.342 -3.211 -14.604 1.00 84.31 94 ASP A O 1
ATOM 720 N N . ALA A 1 95 ? 15.472 -4.886 -15.820 1.00 83.81 95 ALA A N 1
ATOM 721 C CA . ALA A 1 95 ? 15.703 -4.334 -17.156 1.00 83.81 95 ALA A CA 1
ATOM 722 C C . ALA A 1 95 ? 14.817 -3.125 -17.527 1.00 83.81 95 ALA A C 1
ATOM 724 O O . ALA A 1 95 ? 14.631 -2.865 -18.706 1.00 83.81 95 ALA A O 1
ATOM 725 N N . VAL A 1 96 ? 14.171 -2.482 -16.554 1.00 84.94 96 VAL A N 1
ATOM 726 C CA . VAL A 1 96 ? 13.470 -1.199 -16.722 1.00 84.94 96 VAL A 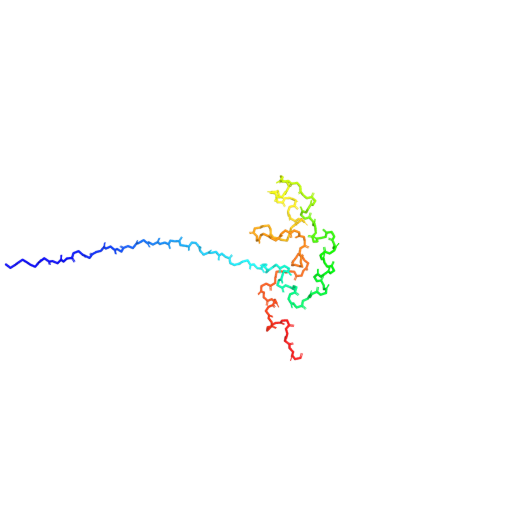CA 1
ATOM 727 C C . VAL A 1 96 ? 13.950 -0.215 -15.653 1.00 84.94 96 VAL A C 1
ATOM 729 O O . VAL A 1 96 ? 14.247 0.939 -15.947 1.00 84.94 96 VAL A O 1
ATOM 732 N N . MET A 1 97 ? 14.089 -0.660 -14.396 1.00 79.06 97 MET A N 1
ATOM 733 C CA . MET A 1 97 ? 14.603 0.197 -13.309 1.00 79.06 97 MET A CA 1
ATOM 734 C C . MET A 1 97 ? 16.121 0.380 -13.323 1.00 79.06 97 MET A C 1
ATOM 736 O O . MET A 1 97 ? 16.622 1.303 -12.679 1.00 79.06 97 MET A O 1
ATOM 740 N N . ARG A 1 98 ? 16.866 -0.512 -13.984 1.00 72.88 98 ARG A N 1
ATOM 741 C CA . ARG A 1 98 ? 18.334 -0.477 -14.064 1.00 72.88 98 ARG A CA 1
ATOM 742 C C . ARG A 1 98 ? 18.854 -0.185 -15.461 1.00 72.88 98 ARG A C 1
ATOM 744 O O . ARG A 1 98 ? 20.005 -0.520 -15.739 1.00 72.88 98 ARG A O 1
ATOM 751 N N . ASP A 1 99 ? 18.047 0.451 -16.303 1.00 61.09 99 ASP A N 1
ATOM 752 C CA . ASP A 1 99 ? 18.467 0.893 -17.631 1.00 61.09 99 ASP A CA 1
ATOM 753 C C . ASP A 1 99 ? 19.558 1.961 -17.495 1.00 61.09 99 ASP A C 1
ATOM 755 O O . ASP A 1 99 ? 19.313 3.162 -17.425 1.00 61.09 99 ASP A O 1
ATOM 759 N N . GLY A 1 100 ? 20.788 1.465 -17.371 1.00 54.97 100 GLY A N 1
ATOM 760 C CA . GLY A 1 100 ? 22.035 2.200 -17.270 1.00 54.97 100 GLY A CA 1
ATOM 761 C C . GLY A 1 100 ? 22.613 2.469 -18.648 1.00 54.97 100 GLY A C 1
ATOM 762 O O . GLY A 1 100 ? 23.657 1.927 -19.008 1.00 54.97 100 GLY A O 1
ATOM 763 N N . HIS A 1 101 ? 21.928 3.314 -19.405 1.00 49.69 101 HIS A N 1
ATOM 764 C CA . HIS A 1 101 ? 22.641 4.390 -20.088 1.00 49.69 101 HIS A CA 1
ATOM 765 C C . HIS A 1 101 ? 22.789 5.557 -19.111 1.00 49.69 101 HIS A C 1
ATOM 767 O O . HIS A 1 101 ? 21.757 5.948 -18.515 1.00 49.69 101 HIS A O 1
#

Secondary structure (DSSP, 8-state):
-------------------PPPPS---HHHHHHH-HHHHHHHHHSTGGGGGGG--TTGGG-HHHHHHHEEETTTTEEBS-THHHH--GGGT-SHHHHT---